Protein AF-A0A937SDX6-F1 (afdb_monomer)

Sequence (134 aa):
MNQSNRTIADLDVLIEALPQKSKRIFHRIFSVTTTKGCLKPPETMLPWIEQHFGSVDRVTGQKIIKVTNLVTFEGAIFNSLRALRPRQYEDRLRVEARLLDRAKDDPLSKPLEDTPEDPFGRIKGKYCITASNI

Nearest PDB structures (foldseek):
  5b5q-assembly1_A  TM=4.145E-01  e=2.354E+00  Chlamydia trachomatis
  5hag-assembly1_A  TM=3.492E-01  e=2.354E+00  Chlamydia trachomatis
  2v7y-assembly1_A  TM=3.321E-01  e=4.353E+00  Geobacillus kaustophilus HTA426
  2op6-assembly1_A  TM=3.539E-01  e=5.919E+00  Caenorhabditis elegans

Structure (mmCIF,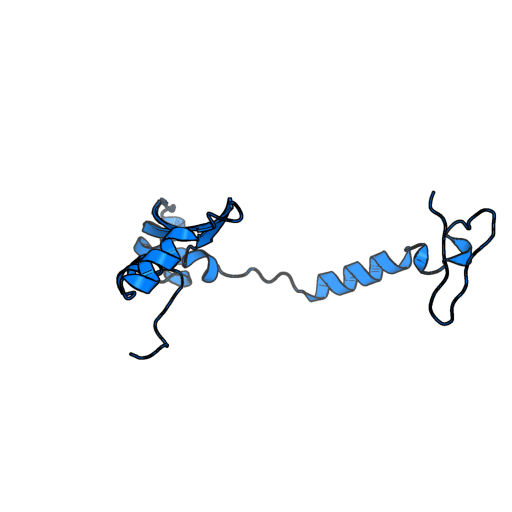 N/CA/C/O backbone):
data_AF-A0A937SDX6-F1
#
_entry.id   AF-A0A937SDX6-F1
#
loop_
_atom_site.group_PDB
_atom_site.id
_atom_site.type_symbol
_atom_site.label_atom_id
_atom_site.label_alt_id
_atom_site.label_comp_id
_atom_site.label_asym_id
_atom_site.label_entity_id
_atom_site.label_seq_id
_atom_site.pdbx_PDB_ins_code
_atom_site.Cartn_x
_atom_site.Cartn_y
_atom_site.Cartn_z
_atom_site.occupancy
_atom_site.B_iso_or_equiv
_atom_site.auth_seq_id
_atom_site.auth_comp_id
_atom_site.auth_asym_id
_atom_site.auth_atom_id
_atom_site.pdbx_PDB_model_num
ATOM 1 N N . MET A 1 1 ? -12.225 -19.568 15.425 1.00 43.69 1 MET A N 1
ATOM 2 C CA . MET A 1 1 ? -12.070 -19.025 14.055 1.00 43.69 1 MET A CA 1
ATOM 3 C C . MET A 1 1 ? -10.587 -18.996 13.719 1.00 43.69 1 MET A C 1
ATOM 5 O O . MET A 1 1 ? -9.862 -18.249 14.364 1.00 43.69 1 MET A O 1
ATOM 9 N N . ASN A 1 2 ? -10.136 -19.833 12.780 1.00 40.19 2 ASN A N 1
ATOM 10 C CA . ASN A 1 2 ? -8.733 -19.883 12.353 1.00 40.19 2 ASN A CA 1
ATOM 11 C C . ASN A 1 2 ? -8.283 -18.512 11.821 1.00 40.19 2 ASN A C 1
ATOM 13 O O . ASN A 1 2 ? -8.933 -17.937 10.950 1.00 40.19 2 ASN A O 1
ATOM 17 N N . GLN A 1 3 ? -7.181 -17.983 12.357 1.00 52.69 3 GLN A N 1
ATOM 18 C CA . GLN A 1 3 ? -6.609 -16.684 11.972 1.00 52.69 3 GLN A CA 1
ATOM 19 C C . GLN A 1 3 ? -6.034 -16.672 10.540 1.00 52.69 3 GLN A C 1
ATOM 21 O O . GLN A 1 3 ? -5.760 -15.603 10.005 1.00 52.69 3 GLN A O 1
ATOM 26 N N . SER A 1 4 ? -5.913 -17.835 9.896 1.00 58.03 4 SER A N 1
ATOM 27 C CA . SER A 1 4 ? -5.211 -18.058 8.625 1.00 58.03 4 SER A CA 1
ATOM 28 C C . SER A 1 4 ? -5.884 -17.481 7.368 1.00 58.03 4 SER A C 1
ATOM 30 O O . SER A 1 4 ? -5.286 -17.547 6.303 1.00 58.03 4 SER A O 1
ATOM 32 N N . ASN A 1 5 ? -7.094 -16.916 7.467 1.00 68.25 5 ASN A N 1
ATOM 33 C CA . ASN A 1 5 ? -7.888 -16.466 6.308 1.00 68.25 5 ASN A CA 1
ATOM 34 C C . ASN A 1 5 ? -8.243 -14.967 6.310 1.00 68.25 5 ASN A C 1
ATOM 36 O O . ASN A 1 5 ? -9.139 -14.545 5.585 1.00 68.25 5 ASN A O 1
ATOM 40 N N . ARG A 1 6 ? -7.585 -14.140 7.132 1.00 84.38 6 ARG A N 1
ATOM 41 C CA . ARG A 1 6 ? -7.850 -12.691 7.171 1.00 84.38 6 ARG A CA 1
ATOM 42 C C . ARG A 1 6 ? -6.849 -11.942 6.294 1.00 84.38 6 ARG A C 1
ATOM 44 O O . ARG A 1 6 ? -5.652 -11.994 6.553 1.00 84.38 6 ARG A O 1
ATOM 51 N N . THR A 1 7 ? -7.341 -11.213 5.295 1.00 89.88 7 THR A N 1
ATOM 52 C CA . THR A 1 7 ? -6.525 -10.357 4.420 1.00 89.88 7 THR A CA 1
ATOM 53 C C . THR A 1 7 ? -7.007 -8.910 4.455 1.00 89.88 7 THR A C 1
ATOM 55 O O . THR A 1 7 ? -8.186 -8.635 4.672 1.00 89.88 7 THR A O 1
ATOM 58 N N . ILE A 1 8 ? -6.095 -7.969 4.199 1.00 91.06 8 ILE A N 1
ATOM 59 C CA . ILE A 1 8 ? -6.402 -6.534 4.105 1.00 91.06 8 ILE A CA 1
ATOM 60 C C . ILE A 1 8 ? -7.389 -6.214 2.967 1.00 91.06 8 ILE A C 1
ATOM 62 O O . ILE A 1 8 ? -8.056 -5.186 2.995 1.00 91.06 8 ILE A O 1
ATOM 66 N N . ALA A 1 9 ? -7.519 -7.105 1.977 1.00 90.50 9 ALA A N 1
ATOM 67 C CA . ALA A 1 9 ? -8.488 -6.970 0.887 1.00 90.50 9 ALA A CA 1
ATOM 68 C C . ALA A 1 9 ? -9.954 -7.191 1.327 1.00 90.50 9 ALA A C 1
ATOM 70 O O . ALA A 1 9 ? -10.873 -6.788 0.611 1.00 90.50 9 ALA A O 1
ATOM 71 N N . ASP A 1 10 ? -10.163 -7.780 2.508 1.00 93.00 10 ASP A N 1
ATOM 72 C CA . ASP A 1 10 ? -11.483 -8.077 3.080 1.00 93.00 10 ASP A CA 1
ATOM 73 C C . ASP A 1 10 ? -11.796 -7.191 4.291 1.00 93.00 10 ASP A C 1
ATOM 75 O O . ASP A 1 10 ? -12.607 -7.538 5.150 1.00 93.00 10 ASP A O 1
ATOM 79 N N . LEU A 1 11 ? -11.126 -6.040 4.392 1.00 94.88 11 LEU A N 1
ATOM 80 C CA . LEU A 1 11 ? -11.232 -5.155 5.546 1.00 94.88 11 LEU A CA 1
ATOM 81 C C . LEU A 1 11 ? -12.669 -4.670 5.792 1.00 94.88 11 LEU A C 1
ATOM 83 O O . LEU A 1 11 ? -13.079 -4.575 6.942 1.00 94.88 11 LEU A O 1
ATOM 87 N N . ASP A 1 12 ? -13.442 -4.428 4.736 1.00 93.88 12 ASP A N 1
ATOM 88 C CA . ASP A 1 12 ? -14.872 -4.108 4.811 1.00 93.88 12 ASP A CA 1
ATOM 89 C C . ASP A 1 12 ? -15.672 -5.192 5.553 1.00 93.88 12 ASP A C 1
ATOM 91 O O . ASP A 1 12 ? -16.409 -4.889 6.488 1.00 93.88 12 ASP A O 1
ATOM 95 N N . VAL A 1 13 ? -15.456 -6.465 5.216 1.00 94.69 13 VAL A N 1
ATOM 96 C CA . VAL A 1 13 ? -16.113 -7.602 5.883 1.00 94.69 13 VAL A CA 1
ATOM 97 C C . VAL A 1 13 ? -15.628 -7.753 7.326 1.00 94.69 13 VAL A C 1
ATOM 99 O O . VAL A 1 13 ? -16.418 -8.001 8.239 1.00 94.69 13 VAL A O 1
ATOM 102 N N . LEU A 1 14 ? -14.323 -7.587 7.552 1.00 95.56 14 LEU A N 1
ATOM 103 C CA . LEU A 1 14 ? -13.722 -7.720 8.880 1.00 95.56 14 LEU A CA 1
ATOM 104 C C . LEU A 1 14 ? -14.205 -6.635 9.845 1.00 95.56 14 LEU A C 1
ATOM 106 O O . LEU A 1 14 ? -14.448 -6.941 11.012 1.00 95.56 14 LEU A O 1
ATOM 110 N N . ILE A 1 15 ? -14.366 -5.396 9.367 1.00 95.38 15 ILE A N 1
ATOM 111 C CA . ILE A 1 15 ? -14.942 -4.294 10.148 1.00 95.38 15 ILE A CA 1
ATOM 112 C C . ILE A 1 15 ? -16.396 -4.601 10.479 1.00 95.38 15 ILE A C 1
ATOM 114 O O . ILE A 1 15 ? -16.805 -4.422 11.628 1.00 95.38 15 ILE A O 1
ATOM 118 N N . GLU A 1 16 ? -17.168 -5.099 9.509 1.00 94.75 16 GLU A N 1
ATOM 119 C CA . GLU A 1 16 ? -18.579 -5.403 9.728 1.00 94.75 16 GLU A CA 1
ATOM 120 C C . GLU A 1 16 ? -18.804 -6.459 10.816 1.00 94.75 16 GLU A C 1
ATOM 122 O O . GLU A 1 16 ? -19.740 -6.333 11.609 1.00 94.75 16 GLU A O 1
ATOM 127 N N . ALA A 1 17 ? -17.893 -7.426 10.924 1.00 95.56 17 ALA A N 1
ATOM 128 C CA . ALA A 1 17 ? -17.915 -8.467 11.948 1.00 95.56 17 ALA A CA 1
ATOM 129 C C . ALA A 1 17 ? -17.451 -8.006 13.348 1.00 95.56 17 ALA A C 1
ATOM 131 O O . ALA A 1 17 ? -17.508 -8.791 14.299 1.00 95.56 17 ALA A O 1
ATOM 132 N N . LEU A 1 18 ? -16.962 -6.768 13.511 1.00 96.00 18 LEU A N 1
ATOM 133 C CA . LEU A 1 18 ? -16.512 -6.273 14.814 1.00 96.00 18 LEU A CA 1
ATOM 134 C C . LEU A 1 18 ? -17.684 -6.074 15.790 1.00 96.00 18 LEU A C 1
ATOM 136 O O . LEU A 1 18 ? -18.746 -5.586 15.393 1.00 96.00 18 LEU A O 1
ATOM 140 N N . PRO A 1 19 ? -17.471 -6.309 17.102 1.00 97.81 19 PRO A N 1
ATOM 141 C CA . PRO A 1 19 ? -18.408 -5.869 18.127 1.00 97.81 19 PRO A CA 1
ATOM 142 C C . PRO A 1 19 ? -18.682 -4.368 18.015 1.00 97.81 19 PRO A C 1
ATOM 144 O O . PRO A 1 19 ? -17.771 -3.579 17.749 1.00 97.81 19 PRO A O 1
ATOM 147 N N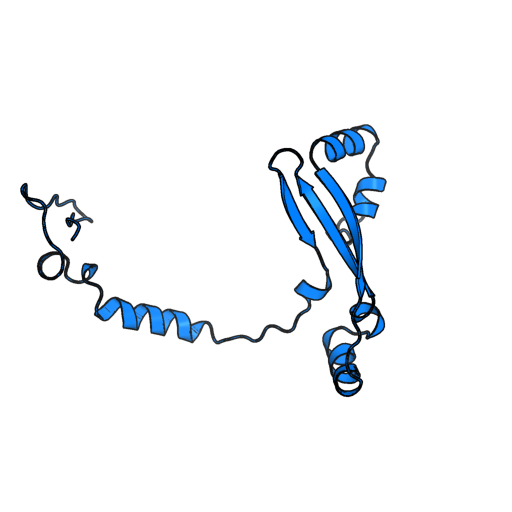 . GLN A 1 20 ? -19.916 -3.954 18.304 1.00 97.50 20 GLN A N 1
ATOM 148 C CA . GLN A 1 20 ? -20.372 -2.582 18.058 1.00 97.50 20 GLN A CA 1
ATOM 149 C C . GLN A 1 20 ? -19.490 -1.508 18.711 1.00 97.50 20 GLN A C 1
ATOM 151 O O . GLN A 1 20 ? -19.237 -0.459 18.119 1.00 97.50 20 GLN A O 1
ATOM 156 N N . LYS A 1 21 ? -18.977 -1.769 19.921 1.00 97.94 21 LYS A N 1
ATOM 157 C CA . LYS A 1 21 ? -18.047 -0.859 20.607 1.00 97.94 21 LYS A CA 1
ATOM 158 C C . LYS A 1 21 ? -16.749 -0.674 19.812 1.00 97.94 21 LYS A C 1
ATOM 160 O O . LYS A 1 21 ? -16.318 0.459 19.612 1.00 97.94 21 LYS A O 1
ATOM 165 N N . SER A 1 22 ? -16.159 -1.763 19.328 1.00 97.69 22 SER A N 1
ATOM 166 C CA . SER A 1 22 ? -14.919 -1.741 18.547 1.00 97.69 22 SER A CA 1
ATOM 167 C C . SER A 1 22 ? -15.125 -1.119 17.169 1.00 97.69 22 SER A C 1
ATOM 169 O O . SER A 1 22 ? -14.321 -0.282 16.767 1.00 97.69 22 SER A O 1
ATOM 171 N N . LYS A 1 23 ? -16.233 -1.442 16.484 1.00 97.31 23 LYS A N 1
ATOM 172 C CA . LYS A 1 23 ? -16.602 -0.830 15.196 1.00 97.31 23 LYS A CA 1
ATOM 173 C C . LYS A 1 23 ? -16.718 0.697 15.312 1.00 97.31 23 LYS A C 1
ATOM 175 O O . LYS A 1 23 ? -16.162 1.428 14.499 1.00 97.31 23 LYS A O 1
ATOM 180 N N . ARG A 1 24 ? -17.366 1.195 16.374 1.00 97.56 24 ARG A N 1
ATOM 181 C CA . ARG A 1 24 ? -17.474 2.641 16.651 1.00 97.56 24 ARG A CA 1
ATOM 182 C C . ARG A 1 24 ? -16.117 3.304 16.883 1.00 97.56 24 ARG A C 1
ATOM 184 O O . ARG A 1 24 ? -15.891 4.390 16.367 1.00 97.56 24 ARG A O 1
ATOM 191 N N . ILE A 1 25 ? -15.225 2.677 17.654 1.00 97.75 25 ILE A N 1
ATOM 192 C CA . ILE A 1 25 ? -13.869 3.209 17.878 1.00 97.75 25 ILE A CA 1
ATOM 193 C C . ILE A 1 25 ? -13.091 3.243 16.560 1.00 97.75 25 ILE A C 1
ATOM 195 O O . ILE A 1 25 ? -12.475 4.258 16.251 1.00 97.75 25 ILE A O 1
ATOM 199 N N . PHE A 1 26 ? -13.170 2.173 15.766 1.00 97.69 26 PHE A N 1
ATOM 200 C CA . PHE A 1 26 ? -12.514 2.092 14.465 1.00 97.69 26 PHE A CA 1
ATOM 201 C C . PHE A 1 26 ? -12.941 3.242 13.544 1.00 97.69 26 PHE A C 1
ATOM 203 O O . PHE A 1 26 ? -12.085 3.972 13.054 1.00 97.69 26 PHE A O 1
ATOM 210 N N . HIS A 1 27 ? -14.248 3.481 13.391 1.00 97.25 27 HIS A N 1
ATOM 211 C CA . HIS A 1 27 ? -14.760 4.543 12.515 1.00 97.25 27 HIS A CA 1
ATOM 212 C C . HIS A 1 27 ? -14.478 5.974 12.990 1.00 97.25 27 HIS A C 1
ATOM 214 O O . HIS A 1 27 ? -14.621 6.908 12.207 1.00 97.25 27 HIS A O 1
ATOM 220 N N . ARG A 1 28 ? -14.049 6.175 14.243 1.00 97.69 28 ARG A N 1
ATOM 221 C CA . ARG A 1 28 ? -13.549 7.485 14.699 1.00 97.69 28 ARG A CA 1
ATOM 222 C C . ARG A 1 28 ? -12.147 7.796 14.178 1.00 97.69 28 ARG A C 1
ATOM 224 O O . ARG A 1 28 ? -11.782 8.963 14.133 1.00 97.69 28 ARG A O 1
ATOM 231 N N . ILE A 1 29 ? -11.368 6.768 13.841 1.00 98.06 29 ILE A N 1
ATOM 232 C CA . ILE A 1 29 ? -9.965 6.896 13.424 1.00 98.06 29 ILE A CA 1
ATOM 233 C C . ILE A 1 29 ? -9.826 6.635 11.925 1.00 98.06 29 ILE A C 1
ATOM 235 O O . ILE A 1 29 ? -9.030 7.293 11.268 1.00 98.06 29 ILE A O 1
ATOM 239 N N . PHE A 1 30 ? -10.607 5.711 11.365 1.00 98.12 30 PHE A N 1
ATOM 240 C CA . PHE A 1 30 ? -10.477 5.285 9.978 1.00 98.12 30 PHE A CA 1
ATOM 241 C C . PHE A 1 30 ? -11.804 5.341 9.227 1.00 98.12 30 PHE A C 1
ATOM 243 O O . PHE A 1 30 ? -12.827 4.823 9.677 1.00 98.12 30 PHE A O 1
ATOM 250 N N . SER A 1 31 ? -11.753 5.894 8.021 1.00 97.50 31 SER A N 1
ATOM 251 C CA . SER A 1 31 ? -12.781 5.700 7.004 1.00 97.50 31 SER A CA 1
ATOM 252 C C . SER A 1 31 ? -12.312 4.629 6.027 1.00 97.50 31 SER A C 1
ATOM 254 O O . SER A 1 31 ? -11.170 4.662 5.568 1.00 97.50 31 SER A O 1
ATOM 256 N N . VAL A 1 32 ? -13.180 3.667 5.720 1.00 97.56 32 VAL A N 1
ATOM 257 C CA . VAL A 1 32 ? -12.893 2.595 4.764 1.00 97.56 32 VAL A CA 1
ATOM 258 C C . VAL A 1 32 ? -13.975 2.585 3.704 1.00 97.56 32 VAL A C 1
ATOM 260 O O . VAL A 1 32 ? -15.161 2.559 4.019 1.00 97.56 32 VAL A O 1
ATOM 263 N N . THR A 1 33 ? -13.560 2.606 2.442 1.00 96.56 33 THR A N 1
ATOM 264 C CA . THR A 1 33 ? -14.464 2.519 1.294 1.00 96.56 33 THR A CA 1
ATOM 265 C C . THR A 1 33 ? -13.980 1.452 0.324 1.00 96.56 33 THR A C 1
ATOM 267 O O . THR A 1 33 ? -12.777 1.260 0.131 1.00 96.56 33 THR A O 1
ATOM 270 N N . THR A 1 34 ? -14.930 0.767 -0.306 1.00 96.06 34 THR A N 1
ATOM 271 C CA . THR A 1 34 ? -14.655 -0.235 -1.338 1.00 96.06 34 THR A CA 1
ATOM 272 C C . THR A 1 34 ? -15.012 0.347 -2.698 1.00 96.06 34 THR A C 1
ATOM 274 O O . THR A 1 34 ? -16.071 0.946 -2.876 1.00 96.06 34 THR A O 1
ATOM 277 N N . THR A 1 35 ? -14.136 0.164 -3.681 1.00 94.44 35 THR A N 1
ATOM 278 C CA . THR A 1 35 ? -14.411 0.513 -5.078 1.00 94.44 35 THR A CA 1
ATOM 279 C C . THR A 1 35 ? -14.010 -0.629 -6.004 1.00 94.44 35 THR A C 1
ATOM 281 O O . THR A 1 35 ? -13.194 -1.478 -5.638 1.00 94.44 35 THR A O 1
ATOM 284 N N . LYS A 1 36 ? -14.590 -0.659 -7.205 1.00 92.62 36 LYS A N 1
ATOM 285 C CA . LYS A 1 36 ? -14.261 -1.637 -8.240 1.00 92.62 36 LYS A CA 1
ATOM 286 C C . LYS A 1 36 ? -13.405 -0.965 -9.310 1.00 92.62 36 LYS A C 1
ATOM 288 O O . LYS A 1 36 ? -13.869 -0.059 -9.994 1.00 92.62 36 LYS A O 1
ATOM 293 N N . GLY A 1 37 ? -12.157 -1.404 -9.441 1.00 89.00 37 GLY A N 1
ATOM 294 C CA . GLY A 1 37 ? -11.301 -1.052 -10.569 1.00 89.00 37 GLY A CA 1
ATOM 295 C C . GLY A 1 37 ? -11.622 -1.942 -11.764 1.00 89.00 37 GLY A C 1
ATOM 296 O O . GLY A 1 37 ? -11.744 -3.155 -11.601 1.00 89.00 37 GLY A O 1
ATOM 297 N N . CYS A 1 38 ? -11.739 -1.350 -12.950 1.00 88.94 38 CYS A N 1
ATOM 298 C CA . CYS A 1 38 ? -11.994 -2.084 -14.184 1.00 88.94 38 CYS A CA 1
ATOM 299 C C . CYS A 1 38 ? -10.867 -1.866 -15.194 1.00 88.94 38 CYS A C 1
ATOM 301 O O . CYS A 1 38 ? -10.305 -0.773 -15.268 1.00 88.94 38 CYS A O 1
ATOM 303 N N . LEU A 1 39 ? -10.559 -2.891 -15.987 1.00 87.75 39 LEU A N 1
ATOM 304 C CA . LEU A 1 39 ? -9.672 -2.773 -17.145 1.00 87.75 39 LEU A CA 1
ATOM 305 C C . LEU A 1 39 ? -10.128 -3.692 -18.281 1.00 87.75 39 LEU A C 1
ATOM 307 O O . LEU A 1 3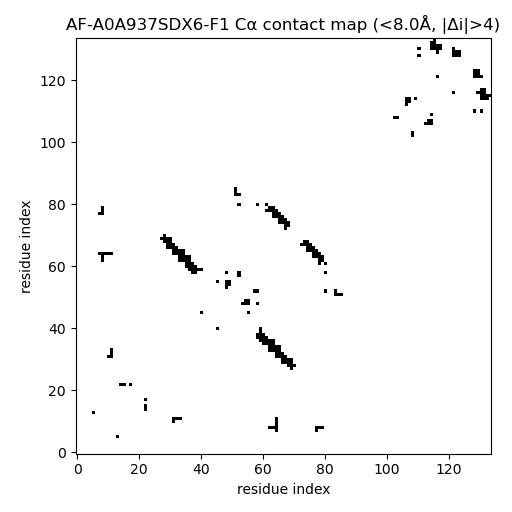9 ? -10.843 -4.665 -18.048 1.00 87.75 39 LEU A O 1
ATOM 311 N N . LYS A 1 40 ? -9.701 -3.380 -19.507 1.00 87.81 40 LYS A N 1
ATOM 312 C CA . LYS A 1 40 ? -9.971 -4.173 -20.710 1.00 87.81 40 LYS A CA 1
ATOM 313 C C . LYS A 1 40 ? -8.633 -4.571 -21.347 1.00 87.81 40 LYS A C 1
ATOM 315 O O . LYS A 1 40 ? -8.008 -3.714 -21.972 1.00 87.81 40 LYS A O 1
ATOM 320 N N . PRO A 1 41 ? -8.148 -5.808 -21.146 1.00 85.38 41 PRO A N 1
ATOM 321 C CA . PRO A 1 41 ? -6.892 -6.247 -21.735 1.00 85.38 41 PRO A CA 1
ATOM 322 C C . PRO A 1 41 ? -7.083 -6.532 -23.235 1.00 85.38 41 PRO A C 1
ATOM 324 O O . PRO A 1 41 ? -8.182 -6.919 -23.641 1.00 85.38 41 PRO A O 1
ATOM 327 N N . PRO A 1 42 ? -6.049 -6.344 -24.073 1.00 87.19 42 PRO A N 1
ATOM 328 C CA . PRO A 1 42 ? -6.087 -6.813 -25.455 1.00 87.19 42 PRO A CA 1
ATOM 329 C C . PRO A 1 42 ? -6.116 -8.349 -25.498 1.00 87.19 42 PRO A C 1
ATOM 331 O O . PRO A 1 42 ? -5.578 -9.003 -24.603 1.00 87.19 42 PRO A O 1
ATOM 334 N N . GLU A 1 43 ? -6.701 -8.927 -26.551 1.00 90.19 43 GLU A N 1
ATOM 335 C CA . GLU A 1 43 ? -6.853 -10.388 -26.705 1.00 90.19 43 GLU A CA 1
ATOM 336 C C . GLU A 1 43 ? -5.519 -11.137 -26.604 1.00 90.19 43 GLU A C 1
ATOM 338 O O . GLU A 1 43 ? -5.420 -12.180 -25.961 1.00 90.19 43 GLU A O 1
ATOM 343 N N . THR A 1 44 ? -4.456 -10.544 -27.148 1.00 92.75 44 THR A N 1
ATOM 344 C CA . THR A 1 44 ? -3.094 -11.091 -27.107 1.00 92.75 44 THR A CA 1
ATOM 345 C C . THR A 1 44 ? -2.530 -11.237 -25.691 1.00 92.75 44 THR A C 1
ATOM 347 O O . THR A 1 44 ? -1.588 -11.996 -25.485 1.00 92.75 44 THR A O 1
ATOM 350 N N . MET A 1 45 ? -3.095 -10.538 -24.701 1.00 91.12 45 MET A N 1
ATOM 351 C CA . MET A 1 45 ? -2.649 -10.563 -23.306 1.00 91.12 45 MET A CA 1
ATOM 352 C C . MET A 1 45 ? -3.431 -11.571 -22.446 1.00 91.12 45 MET A C 1
ATOM 354 O O . MET A 1 45 ? -3.002 -11.866 -21.330 1.00 91.12 45 MET A O 1
ATOM 358 N N . LEU A 1 46 ? -4.549 -12.122 -22.938 1.00 91.56 46 LEU A N 1
ATOM 359 C CA . LEU A 1 46 ? -5.394 -13.044 -22.166 1.00 91.56 46 LEU A CA 1
ATOM 360 C C . LEU A 1 46 ? -4.636 -14.296 -21.689 1.00 91.56 46 LEU A C 1
ATOM 362 O O . LEU A 1 46 ? -4.681 -14.557 -20.485 1.00 91.56 46 LEU A O 1
ATOM 366 N N . PRO A 1 47 ? -3.852 -15.000 -22.537 1.00 93.56 47 PRO A N 1
ATOM 367 C CA . PRO A 1 47 ? -3.124 -16.191 -22.091 1.00 93.56 47 PRO A CA 1
ATOM 368 C C . PRO A 1 47 ? -2.097 -15.872 -20.998 1.00 93.56 47 PRO A C 1
ATOM 370 O O . PRO A 1 47 ? -1.951 -16.609 -20.026 1.00 93.56 47 PRO A O 1
ATOM 373 N N . TRP A 1 48 ? -1.416 -14.727 -21.115 1.00 92.38 48 TRP A N 1
ATOM 374 C CA . TRP A 1 48 ? -0.456 -14.263 -20.112 1.00 92.38 48 TRP A CA 1
ATOM 375 C C . TRP A 1 48 ? -1.142 -13.929 -18.779 1.00 92.38 48 TRP A C 1
ATOM 377 O O . TRP A 1 48 ? -0.624 -14.248 -17.707 1.00 92.38 48 TRP A O 1
ATOM 387 N N . ILE A 1 49 ? -2.329 -13.312 -18.827 1.00 90.62 49 ILE A N 1
ATOM 388 C CA . ILE A 1 49 ? -3.124 -13.014 -17.631 1.00 90.62 49 ILE A CA 1
ATOM 389 C C . ILE A 1 49 ? -3.555 -14.301 -16.928 1.00 90.62 49 ILE A C 1
ATOM 391 O O . ILE A 1 49 ? -3.403 -14.401 -15.711 1.00 90.62 49 ILE A O 1
ATOM 395 N N . GLU A 1 50 ? -4.065 -15.283 -17.667 1.00 92.75 50 GLU A N 1
ATOM 396 C CA . GLU A 1 50 ? -4.455 -16.576 -17.097 1.00 92.75 50 GLU A CA 1
ATOM 397 C C . GLU A 1 50 ? -3.257 -17.293 -16.477 1.00 92.75 50 GLU A C 1
ATOM 399 O O . GLU A 1 50 ? -3.341 -17.745 -15.337 1.00 92.75 50 GLU A O 1
ATOM 404 N N . GLN A 1 51 ? -2.113 -17.301 -17.164 1.00 90.25 51 GLN A N 1
ATOM 405 C CA . GLN A 1 51 ? -0.890 -17.927 -16.667 1.00 90.25 51 GLN A CA 1
ATOM 406 C C . GLN A 1 51 ? -0.401 -17.318 -15.343 1.00 90.25 51 GLN A C 1
ATOM 408 O O . GLN A 1 51 ? 0.022 -18.050 -14.449 1.00 90.25 51 GLN A O 1
ATOM 413 N N . HIS A 1 52 ? -0.431 -15.989 -15.202 1.00 87.38 52 HIS A N 1
ATOM 414 C CA . HIS A 1 52 ? 0.162 -15.310 -14.041 1.00 87.38 52 HIS A CA 1
ATOM 415 C C . HIS A 1 52 ? -0.827 -14.965 -12.924 1.00 87.38 52 HIS A C 1
ATOM 417 O O . HIS A 1 52 ? -0.431 -14.882 -11.762 1.00 87.38 52 HIS A O 1
ATOM 423 N N . PHE A 1 53 ? -2.101 -14.751 -13.250 1.00 88.38 53 PHE A N 1
ATOM 424 C CA . PHE A 1 53 ? -3.131 -14.325 -12.296 1.00 88.38 53 PHE A CA 1
ATOM 425 C C . PHE A 1 53 ? -4.264 -15.346 -12.137 1.00 88.38 53 PHE A C 1
ATOM 427 O O . PHE A 1 53 ? -5.135 -15.160 -11.282 1.00 88.38 53 PHE A O 1
ATOM 434 N N . GLY A 1 54 ? -4.260 -16.420 -12.932 1.00 89.44 54 GLY A N 1
ATOM 435 C CA . GLY A 1 54 ? -5.202 -17.539 -12.868 1.00 89.44 54 GLY A CA 1
ATOM 436 C C . GLY A 1 54 ? -6.574 -17.273 -13.491 1.00 89.44 54 GLY A C 1
ATOM 437 O O . GLY A 1 54 ? -7.307 -18.217 -13.751 1.00 89.44 54 GLY A O 1
ATOM 438 N N . SER A 1 55 ? -6.960 -16.013 -13.708 1.00 90.69 55 SER A N 1
ATOM 439 C CA . SER A 1 55 ? -8.276 -15.660 -14.254 1.00 90.69 55 SER A CA 1
ATOM 440 C C . SER A 1 55 ? -8.273 -14.262 -14.865 1.00 90.69 55 SER A C 1
ATOM 442 O O . SER A 1 55 ? -7.869 -13.294 -14.214 1.00 90.69 55 SER A O 1
ATOM 444 N N . VAL A 1 56 ? -8.791 -14.150 -16.093 1.00 90.56 56 VAL A N 1
ATOM 445 C CA . VAL A 1 56 ? -9.033 -12.863 -16.762 1.00 90.56 56 VAL A CA 1
ATOM 446 C C . VAL A 1 56 ? -10.055 -12.033 -15.990 1.00 90.56 56 VAL A C 1
ATOM 448 O O . VAL A 1 56 ? -9.792 -10.867 -15.704 1.00 90.56 56 VAL A O 1
ATOM 451 N N . ASP A 1 57 ? -11.174 -12.633 -15.578 1.00 89.81 57 ASP A N 1
ATOM 452 C CA . ASP A 1 57 ? -12.256 -11.943 -14.859 1.00 89.81 57 ASP A CA 1
ATOM 453 C C . ASP A 1 57 ? -11.787 -11.308 -13.549 1.00 89.81 57 ASP A C 1
ATOM 455 O O . ASP A 1 57 ? -12.150 -10.179 -13.204 1.00 89.81 57 ASP A O 1
ATOM 459 N N . ARG A 1 58 ? -10.907 -12.009 -12.828 1.00 87.00 58 ARG A N 1
ATOM 460 C CA . ARG A 1 58 ? -10.297 -11.496 -11.598 1.00 87.00 58 ARG A CA 1
ATOM 461 C C . ARG A 1 58 ? -9.449 -10.244 -11.848 1.00 87.00 58 ARG A C 1
ATOM 463 O O . ARG A 1 58 ? -9.328 -9.401 -10.959 1.00 87.00 58 ARG A O 1
ATOM 470 N N . VAL A 1 59 ? -8.847 -10.123 -13.032 1.00 88.75 59 VAL A N 1
ATOM 471 C CA . VAL A 1 59 ? -8.018 -8.975 -13.426 1.00 88.75 59 VAL A CA 1
ATOM 472 C C . VAL A 1 59 ? -8.855 -7.842 -14.017 1.00 88.75 59 VAL A C 1
ATOM 474 O O . VAL A 1 59 ? -8.551 -6.674 -13.765 1.00 88.75 59 VAL A O 1
ATOM 477 N N . THR A 1 60 ? -9.924 -8.147 -14.750 1.00 88.94 60 THR A N 1
ATOM 478 C CA . THR A 1 60 ? -10.815 -7.133 -15.335 1.00 88.94 60 THR A CA 1
ATOM 479 C C . THR A 1 60 ? -11.713 -6.468 -14.298 1.00 88.94 60 THR A C 1
ATOM 481 O O . THR A 1 60 ? -12.072 -5.311 -14.492 1.00 88.94 60 THR A O 1
ATOM 484 N N . GLY A 1 61 ? -12.044 -7.149 -13.192 1.00 89.75 61 GLY A N 1
ATOM 485 C CA . GLY A 1 61 ? -12.866 -6.622 -12.100 1.00 89.75 61 GLY A CA 1
ATOM 486 C C . GLY A 1 61 ? -12.182 -6.726 -10.738 1.00 89.75 61 GLY A C 1
ATOM 487 O O . GLY A 1 61 ? -12.251 -7.749 -10.066 1.00 89.75 61 GLY A O 1
ATOM 488 N N . GLN A 1 62 ? -11.579 -5.632 -10.285 1.00 90.31 62 GLN A N 1
ATOM 489 C CA . GLN A 1 62 ? -10.697 -5.622 -9.118 1.00 90.31 62 GLN A CA 1
ATOM 490 C C . GLN A 1 62 ? -11.381 -4.958 -7.927 1.00 90.31 62 GLN A C 1
ATOM 492 O O . GLN A 1 62 ? -11.736 -3.781 -7.994 1.00 90.31 62 GLN A O 1
ATOM 497 N N . LYS A 1 63 ? -11.515 -5.672 -6.808 1.00 92.88 63 LYS A N 1
ATOM 498 C CA . LYS A 1 63 ? -11.907 -5.053 -5.536 1.00 92.88 63 LYS A CA 1
ATOM 499 C C . LYS A 1 63 ? -10.732 -4.246 -4.987 1.00 92.88 63 LYS A C 1
ATOM 501 O O . LYS A 1 63 ? -9.628 -4.769 -4.833 1.00 92.88 63 LYS A O 1
ATOM 506 N N . ILE A 1 64 ? -10.977 -2.977 -4.690 1.00 94.50 64 ILE A N 1
ATOM 507 C CA . ILE A 1 64 ? -9.993 -2.054 -4.135 1.00 94.50 64 ILE A CA 1
ATOM 508 C C . ILE A 1 64 ? -10.529 -1.528 -2.809 1.00 94.50 64 ILE A C 1
ATOM 510 O O . ILE A 1 64 ? -11.625 -0.968 -2.761 1.00 94.50 64 ILE A O 1
ATOM 514 N N . ILE A 1 65 ? -9.732 -1.675 -1.752 1.00 96.69 65 ILE A N 1
ATOM 515 C CA . ILE A 1 65 ? -10.008 -1.094 -0.439 1.00 96.69 65 ILE A CA 1
ATOM 516 C C . ILE A 1 65 ? -9.240 0.218 -0.330 1.00 96.69 65 ILE A C 1
ATOM 518 O O . ILE A 1 65 ? -8.022 0.247 -0.512 1.00 96.69 65 ILE A O 1
ATOM 522 N N . LYS A 1 66 ? -9.943 1.303 -0.022 1.00 97.12 66 LYS A N 1
ATOM 523 C CA . LYS A 1 66 ? -9.348 2.594 0.322 1.00 97.12 66 LYS A CA 1
ATOM 524 C C . LYS A 1 66 ? -9.535 2.822 1.811 1.00 97.12 66 LYS A C 1
ATOM 526 O O . LYS A 1 66 ? -10.657 2.735 2.305 1.00 97.12 66 LYS A O 1
ATOM 531 N N . VAL A 1 67 ? -8.446 3.119 2.504 1.00 97.75 67 VAL A N 1
ATOM 532 C CA . VAL A 1 67 ? -8.435 3.442 3.930 1.00 97.75 67 VAL A CA 1
ATOM 533 C C . VAL A 1 67 ? -7.916 4.859 4.085 1.00 97.75 67 VAL A C 1
ATOM 535 O O . VAL A 1 67 ? -6.856 5.182 3.558 1.00 97.75 67 VAL A O 1
ATOM 538 N N . THR A 1 68 ? -8.641 5.689 4.817 1.00 98.31 68 THR A N 1
ATOM 539 C CA . THR A 1 68 ? -8.210 7.034 5.194 1.00 98.31 68 THR A CA 1
ATOM 540 C C . THR A 1 68 ? -8.124 7.103 6.705 1.00 98.31 68 THR A C 1
ATOM 542 O O . THR A 1 68 ? -9.108 6.824 7.391 1.00 98.31 68 THR A O 1
ATOM 545 N N . ASN A 1 69 ? -6.961 7.480 7.223 1.00 98.25 69 ASN A N 1
ATOM 546 C CA . ASN A 1 69 ? -6.804 7.854 8.618 1.00 98.25 69 ASN A CA 1
ATOM 547 C C . ASN A 1 69 ? -7.362 9.271 8.804 1.00 98.25 69 ASN A C 1
ATOM 549 O O . ASN A 1 69 ? -6.865 10.222 8.214 1.00 98.25 69 ASN A O 1
ATOM 553 N N . LEU A 1 70 ? -8.409 9.412 9.609 1.00 98.06 70 LEU A N 1
ATOM 554 C CA . LEU A 1 70 ? -9.103 10.675 9.866 1.00 98.06 70 LEU A CA 1
ATOM 555 C C . LEU A 1 70 ? -8.352 11.584 10.851 1.00 98.06 70 LEU A C 1
ATOM 557 O O . LEU A 1 70 ? -8.723 12.742 11.004 1.00 98.06 70 LEU A O 1
ATOM 561 N N . VAL A 1 71 ? -7.319 11.066 11.523 1.00 97.88 71 VAL A N 1
ATOM 562 C CA . VAL A 1 71 ? -6.479 11.820 12.466 1.00 97.88 71 VAL A CA 1
ATOM 563 C C . VAL A 1 71 ? -5.261 12.407 11.758 1.00 97.88 71 VAL A C 1
ATOM 565 O O . VAL A 1 71 ? -4.936 13.570 11.974 1.00 97.88 71 VAL A O 1
ATOM 568 N N . THR A 1 72 ? -4.591 11.616 10.912 1.00 97.81 72 THR A N 1
ATOM 569 C CA . THR A 1 72 ? -3.395 12.062 10.167 1.00 97.81 72 THR A CA 1
ATOM 570 C C . THR A 1 72 ? -3.708 12.564 8.760 1.00 97.81 72 THR A C 1
ATOM 572 O O . THR A 1 72 ? -2.847 13.161 8.125 1.00 97.81 72 THR A O 1
ATOM 575 N N . PHE A 1 73 ? -4.928 12.332 8.266 1.00 97.31 73 PHE A N 1
ATOM 576 C CA . PHE A 1 73 ? -5.363 12.598 6.887 1.00 97.31 73 PHE A CA 1
ATOM 577 C C . PHE A 1 73 ? -4.591 11.823 5.810 1.00 97.31 73 PHE A C 1
ATOM 579 O O . PHE A 1 73 ? -4.698 12.116 4.620 1.00 97.31 73 PHE A O 1
ATOM 586 N N . GLU A 1 74 ? -3.858 10.784 6.203 1.00 98.19 74 GLU A N 1
ATOM 587 C CA . GLU A 1 74 ? -3.151 9.908 5.277 1.00 98.19 74 GLU A CA 1
ATOM 588 C C . GLU A 1 74 ? -4.095 8.855 4.685 1.00 98.19 74 GLU A C 1
ATOM 590 O O . GLU A 1 74 ? -5.001 8.340 5.349 1.00 98.19 74 GLU A O 1
ATOM 595 N N . GLY A 1 75 ? -3.866 8.509 3.418 1.00 96.94 75 GLY A N 1
ATOM 596 C CA . GLY A 1 75 ? -4.639 7.511 2.689 1.00 96.94 75 GLY A CA 1
ATOM 597 C C . GLY A 1 75 ? -3.785 6.337 2.223 1.00 96.94 75 GLY A C 1
ATOM 598 O O . GLY A 1 75 ? -2.660 6.519 1.764 1.00 96.94 75 GLY A O 1
ATOM 599 N N . ALA A 1 76 ? -4.351 5.134 2.275 1.00 95.69 76 ALA A N 1
ATOM 600 C CA . ALA A 1 76 ? -3.768 3.919 1.720 1.00 95.69 76 ALA A CA 1
ATOM 601 C C . ALA A 1 76 ? -4.772 3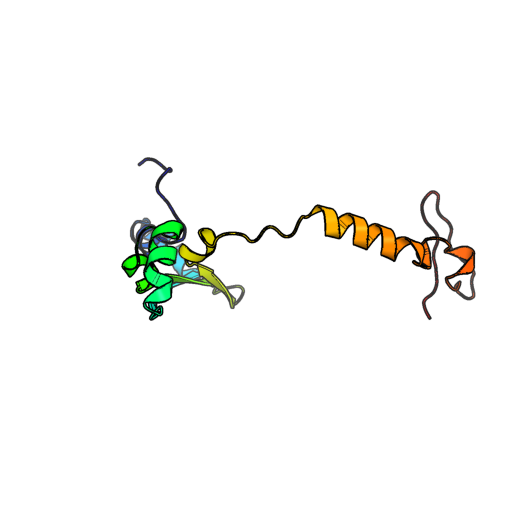.203 0.808 1.00 95.69 76 ALA A C 1
ATOM 603 O O . ALA A 1 76 ? -5.978 3.182 1.067 1.00 95.69 76 ALA A O 1
ATOM 604 N N . ILE A 1 77 ? -4.266 2.597 -0.268 1.00 94.94 77 ILE A N 1
ATOM 605 C CA . ILE A 1 77 ? -5.070 1.853 -1.240 1.00 94.94 77 ILE A CA 1
ATOM 606 C C . ILE A 1 77 ? -4.526 0.433 -1.346 1.00 94.94 77 ILE A C 1
ATOM 608 O O . ILE A 1 77 ? -3.361 0.227 -1.688 1.00 94.94 77 ILE A O 1
ATOM 612 N N . PHE A 1 78 ? -5.390 -0.548 -1.112 1.00 94.25 78 PHE A N 1
ATOM 613 C CA . PHE A 1 78 ? -5.057 -1.962 -1.187 1.00 94.25 78 PHE A CA 1
ATOM 614 C C . PHE A 1 78 ? -5.763 -2.606 -2.373 1.00 94.25 78 PHE A C 1
ATOM 616 O O . PHE A 1 78 ? -6.983 -2.535 -2.522 1.00 94.25 78 PHE A O 1
ATOM 623 N N . ASN A 1 79 ? -4.970 -3.259 -3.216 1.00 91.88 79 ASN A N 1
ATOM 624 C CA . ASN A 1 79 ? -5.433 -4.041 -4.349 1.00 91.88 79 ASN A CA 1
ATOM 625 C C . ASN A 1 79 ? -4.622 -5.338 -4.386 1.00 91.88 79 ASN A C 1
ATOM 627 O O . ASN A 1 79 ? -3.396 -5.310 -4.533 1.00 91.88 79 ASN A O 1
ATOM 631 N N . SER A 1 80 ? -5.314 -6.467 -4.236 1.00 86.50 80 SER A N 1
ATOM 632 C CA . SER A 1 80 ? -4.695 -7.786 -4.085 1.00 86.50 80 SER A CA 1
ATOM 633 C C . SER A 1 80 ? -3.857 -8.202 -5.296 1.00 86.50 80 SER A C 1
ATOM 635 O O . SER A 1 80 ? -2.862 -8.905 -5.132 1.00 86.50 80 SER A O 1
ATOM 637 N N . LEU A 1 81 ? -4.179 -7.719 -6.501 1.00 87.25 81 LEU A N 1
ATOM 638 C CA . LEU A 1 81 ? -3.414 -8.042 -7.707 1.00 87.25 81 LEU A CA 1
ATOM 639 C C . LEU A 1 81 ? -2.022 -7.413 -7.719 1.00 87.2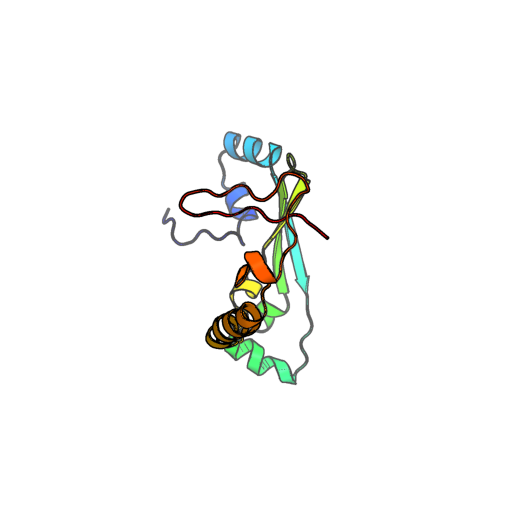5 81 LEU A C 1
ATOM 641 O O . LEU A 1 81 ? -1.122 -7.962 -8.353 1.00 87.25 81 LEU A O 1
ATOM 645 N N . ARG A 1 82 ? -1.797 -6.297 -7.007 1.00 84.56 82 ARG A N 1
ATOM 646 C CA . ARG A 1 82 ? -0.461 -5.674 -6.973 1.00 84.56 82 ARG A CA 1
ATOM 647 C C . ARG A 1 82 ? 0.579 -6.571 -6.312 1.00 84.56 82 ARG A C 1
ATOM 649 O O . ARG A 1 82 ? 1.732 -6.542 -6.728 1.00 84.56 82 ARG A O 1
ATOM 656 N N . ALA A 1 83 ? 0.173 -7.378 -5.334 1.00 81.19 83 ALA A N 1
ATOM 657 C CA . ALA A 1 83 ? 1.055 -8.342 -4.682 1.00 81.19 83 ALA A CA 1
ATOM 658 C C . ALA A 1 83 ? 1.437 -9.516 -5.602 1.00 81.19 83 ALA A C 1
ATOM 660 O O . ALA A 1 83 ? 2.480 -10.128 -5.399 1.00 81.19 83 ALA A O 1
ATOM 661 N N . LEU A 1 84 ? 0.612 -9.805 -6.613 1.00 81.44 84 LEU A N 1
ATOM 662 C CA . LEU A 1 84 ? 0.785 -10.925 -7.543 1.00 81.44 84 LEU A CA 1
ATOM 663 C C . LEU A 1 84 ? 1.521 -10.541 -8.830 1.00 81.44 84 LEU A C 1
ATOM 665 O O . LEU A 1 84 ? 1.771 -11.403 -9.667 1.00 81.44 84 LEU A O 1
ATOM 669 N N . ARG A 1 85 ? 1.861 -9.259 -9.019 1.00 82.06 85 ARG A N 1
ATOM 670 C CA . ARG A 1 85 ? 2.583 -8.826 -10.217 1.00 82.06 85 ARG A CA 1
ATOM 671 C C . ARG A 1 85 ? 3.920 -9.583 -10.303 1.00 82.06 85 ARG A C 1
ATOM 673 O O . ARG A 1 85 ? 4.699 -9.505 -9.348 1.00 82.06 85 ARG A O 1
ATOM 680 N N . PRO A 1 86 ? 4.226 -10.235 -11.442 1.00 78.25 86 PRO A N 1
ATOM 681 C CA . PRO A 1 86 ? 5.535 -10.834 -11.666 1.00 78.25 86 PRO A CA 1
ATOM 682 C C . PRO A 1 86 ? 6.631 -9.790 -11.445 1.00 78.25 86 PRO A C 1
ATOM 684 O O . PRO A 1 86 ? 6.619 -8.722 -12.063 1.00 78.25 86 PRO A O 1
ATOM 687 N N . ARG A 1 87 ? 7.551 -10.063 -10.516 1.00 74.38 87 ARG A N 1
ATOM 688 C CA . ARG A 1 87 ? 8.689 -9.176 -10.268 1.00 74.38 87 ARG A CA 1
ATOM 689 C C . ARG A 1 87 ? 9.706 -9.395 -11.377 1.00 74.38 87 ARG A C 1
ATOM 691 O O . ARG A 1 87 ? 10.227 -10.495 -11.524 1.00 74.38 87 ARG A O 1
ATOM 698 N N . GLN A 1 88 ? 10.006 -8.343 -12.127 1.00 63.25 88 GLN A N 1
ATOM 699 C CA . GLN A 1 88 ? 11.236 -8.299 -12.903 1.00 63.25 88 GLN A CA 1
ATOM 700 C C . GLN A 1 88 ? 12.359 -8.078 -11.891 1.00 63.25 88 GLN A C 1
ATOM 702 O O . GLN A 1 88 ? 12.481 -6.997 -11.317 1.00 63.25 88 GLN A O 1
ATOM 707 N N . TYR A 1 89 ? 13.093 -9.138 -11.568 1.00 59.84 89 TYR A N 1
ATOM 708 C CA . TYR A 1 89 ? 14.318 -9.001 -10.797 1.00 59.84 89 TYR A CA 1
ATOM 709 C C . TYR A 1 89 ? 15.330 -8.285 -11.692 1.00 59.84 89 TYR A C 1
ATOM 711 O O . TYR A 1 89 ? 15.874 -8.882 -12.615 1.00 59.84 89 TYR A O 1
ATOM 719 N N . GLU A 1 90 ? 15.577 -7.003 -11.440 1.00 57.78 90 GLU A N 1
ATOM 720 C CA . GLU A 1 90 ? 16.902 -6.470 -11.727 1.00 57.78 90 GLU A CA 1
ATOM 721 C C . GLU A 1 90 ? 17.841 -7.053 -10.672 1.00 57.78 90 GLU A C 1
ATOM 723 O O . GLU A 1 90 ? 17.549 -6.997 -9.472 1.00 57.78 90 GLU A O 1
ATOM 728 N N . ASP A 1 91 ? 18.933 -7.670 -11.121 1.00 60.34 91 ASP A N 1
ATOM 729 C CA . ASP A 1 91 ? 19.954 -8.235 -10.247 1.00 60.34 91 ASP A CA 1
ATOM 730 C C . ASP A 1 91 ? 20.388 -7.192 -9.212 1.00 60.34 91 ASP A C 1
ATOM 732 O O . ASP A 1 91 ? 21.080 -6.221 -9.533 1.00 60.34 91 ASP A O 1
ATOM 736 N N . ARG A 1 92 ? 20.015 -7.416 -7.944 1.00 54.78 92 ARG A N 1
ATOM 737 C CA . ARG A 1 92 ? 20.466 -6.626 -6.782 1.00 54.78 92 ARG A CA 1
ATOM 738 C C . ARG A 1 92 ? 21.986 -6.414 -6.784 1.00 54.78 92 ARG A C 1
ATOM 740 O O . ARG A 1 92 ? 22.454 -5.370 -6.340 1.00 54.78 92 ARG A O 1
ATOM 747 N N . LEU A 1 93 ? 22.726 -7.365 -7.358 1.00 56.56 93 LEU A N 1
ATOM 748 C CA . LEU A 1 93 ? 24.178 -7.344 -7.545 1.00 56.56 93 LEU A CA 1
ATOM 749 C C . LEU A 1 93 ? 24.694 -6.116 -8.321 1.00 56.56 93 LEU A C 1
ATOM 751 O O . LEU A 1 93 ? 25.832 -5.704 -8.116 1.00 56.56 93 LEU A O 1
ATOM 755 N N . ARG A 1 94 ? 23.881 -5.470 -9.173 1.00 58.25 94 ARG A N 1
ATOM 756 C CA . ARG A 1 94 ? 24.306 -4.257 -9.901 1.00 58.25 94 ARG A CA 1
ATOM 757 C C . ARG A 1 94 ? 24.281 -2.984 -9.053 1.00 58.25 94 ARG A C 1
ATOM 759 O O . ARG A 1 94 ? 24.947 -2.020 -9.421 1.00 58.25 94 ARG A O 1
ATOM 766 N N . VAL A 1 95 ? 23.527 -2.947 -7.953 1.00 61.75 95 VAL A N 1
ATOM 767 C CA . VAL A 1 95 ? 23.400 -1.737 -7.120 1.00 61.75 95 VAL A CA 1
ATOM 768 C C . VAL A 1 95 ? 24.629 -1.562 -6.230 1.00 61.75 95 VAL A C 1
ATOM 770 O O . VAL A 1 95 ? 25.204 -0.480 -6.215 1.00 61.75 95 VAL A O 1
ATOM 773 N N . GLU A 1 96 ? 25.085 -2.625 -5.564 1.00 62.97 96 GLU A N 1
ATOM 774 C CA . GLU A 1 96 ? 26.293 -2.589 -4.722 1.00 62.97 96 GLU A CA 1
ATOM 775 C C . GLU A 1 96 ? 27.546 -2.257 -5.537 1.00 62.97 96 GLU A C 1
ATOM 777 O O . GLU A 1 96 ? 28.308 -1.369 -5.160 1.00 62.97 96 GLU A O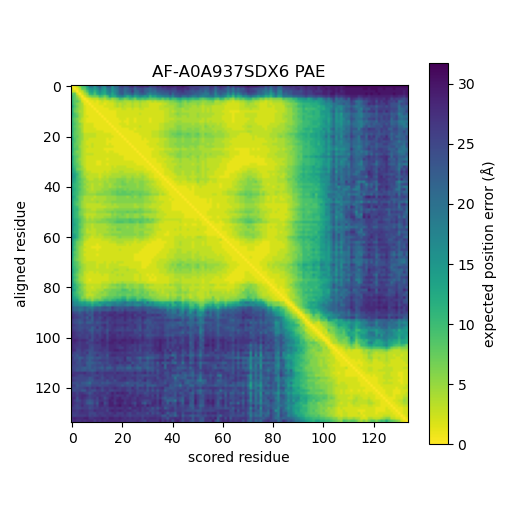 1
ATOM 782 N N . ALA A 1 97 ? 27.711 -2.883 -6.707 1.00 64.62 97 ALA A N 1
ATOM 783 C CA . ALA A 1 97 ? 28.821 -2.581 -7.607 1.00 64.62 97 ALA A CA 1
ATOM 784 C C . ALA A 1 97 ? 28.814 -1.111 -8.070 1.00 64.62 97 ALA A C 1
ATOM 786 O O . ALA A 1 97 ? 29.862 -0.476 -8.098 1.00 64.62 97 ALA A O 1
ATOM 787 N N . ARG A 1 98 ? 27.638 -0.535 -8.371 1.00 62.31 98 ARG A N 1
ATOM 788 C CA . ARG A 1 98 ? 27.501 0.883 -8.761 1.00 62.31 98 ARG A CA 1
ATOM 789 C C . ARG A 1 98 ? 27.729 1.862 -7.607 1.00 62.31 98 ARG A C 1
ATOM 791 O O . ARG A 1 98 ? 28.200 2.969 -7.852 1.00 62.31 98 ARG A O 1
ATOM 798 N N . LEU A 1 99 ? 27.377 1.488 -6.376 1.00 63.69 99 LEU A N 1
ATOM 799 C CA . LEU A 1 99 ? 27.629 2.303 -5.183 1.00 63.69 99 LEU A CA 1
ATOM 800 C C . LEU A 1 99 ? 29.125 2.351 -4.854 1.00 63.69 99 LEU A C 1
ATOM 802 O O . LEU A 1 99 ? 29.655 3.429 -4.607 1.00 63.69 99 LEU A O 1
ATOM 806 N N . LEU A 1 100 ? 29.808 1.204 -4.926 1.00 65.69 100 LEU A N 1
ATOM 807 C CA . LEU A 1 100 ? 31.256 1.112 -4.714 1.00 65.69 100 LEU A CA 1
ATOM 808 C C . LEU A 1 100 ? 32.053 1.867 -5.784 1.00 65.69 100 LEU A C 1
ATOM 810 O O . LEU A 1 100 ? 33.072 2.469 -5.466 1.00 65.69 100 LEU A O 1
ATOM 814 N N . ASP A 1 101 ? 31.590 1.864 -7.037 1.00 66.56 101 ASP A N 1
ATOM 815 C CA . ASP A 1 101 ? 32.267 2.587 -8.119 1.00 66.56 101 ASP A CA 1
ATOM 816 C C . ASP A 1 101 ? 32.140 4.112 -7.965 1.00 66.56 101 ASP A C 1
ATOM 818 O O . ASP A 1 101 ? 33.105 4.827 -8.201 1.00 66.56 101 ASP A O 1
ATOM 822 N N . ARG A 1 102 ? 30.990 4.615 -7.486 1.00 61.88 102 ARG A N 1
ATOM 823 C CA . ARG A 1 102 ? 30.788 6.050 -7.195 1.00 61.88 102 ARG A CA 1
ATOM 824 C C . ARG A 1 102 ? 31.528 6.535 -5.951 1.00 61.88 102 ARG A C 1
ATOM 826 O O . ARG A 1 102 ? 31.890 7.702 -5.893 1.00 61.88 102 ARG A O 1
ATOM 833 N N . ALA A 1 103 ? 31.749 5.659 -4.972 1.00 64.25 103 ALA A N 1
ATOM 834 C CA . ALA A 1 103 ? 32.480 6.002 -3.754 1.00 64.25 103 ALA A CA 1
ATOM 835 C C . ALA A 1 103 ? 33.980 6.263 -4.000 1.00 64.25 103 ALA A C 1
ATOM 837 O O . ALA A 1 103 ? 34.633 6.880 -3.162 1.00 64.25 103 ALA A O 1
ATOM 838 N N . LYS A 1 104 ? 34.535 5.814 -5.139 1.00 68.62 104 LYS A N 1
ATOM 839 C CA . LYS A 1 104 ? 35.953 6.023 -5.486 1.00 68.62 104 LYS A CA 1
ATOM 840 C C . LYS A 1 104 ? 36.319 7.498 -5.654 1.00 68.62 104 LYS A C 1
ATOM 842 O O . LYS A 1 104 ? 37.437 7.865 -5.312 1.00 68.62 104 LYS A O 1
ATOM 847 N N . ASP A 1 105 ? 35.371 8.307 -6.121 1.00 75.12 105 ASP A N 1
ATOM 848 C CA . ASP A 1 105 ? 35.548 9.743 -6.362 1.00 75.12 105 ASP A CA 1
ATOM 849 C C . ASP A 1 105 ? 34.841 10.605 -5.297 1.00 75.12 105 ASP A C 1
ATOM 851 O O . ASP A 1 105 ? 34.637 11.800 -5.498 1.00 75.12 105 ASP A O 1
ATOM 855 N N . ASP A 1 106 ? 34.420 10.012 -4.171 1.00 82.12 106 ASP A N 1
ATOM 856 C CA . ASP A 1 106 ? 33.783 10.750 -3.077 1.00 82.12 106 ASP A CA 1
ATOM 857 C C . ASP A 1 106 ? 34.839 11.577 -2.312 1.00 82.12 106 ASP A C 1
ATOM 859 O O . ASP A 1 106 ? 35.770 10.985 -1.752 1.00 82.12 106 ASP A O 1
ATOM 863 N N . PRO A 1 107 ? 34.701 12.914 -2.219 1.00 82.25 107 PRO A N 1
ATOM 864 C CA . PRO A 1 107 ? 35.615 13.773 -1.459 1.00 82.25 107 PRO A CA 1
ATOM 865 C C . PRO A 1 107 ? 35.783 13.376 0.016 1.00 82.25 107 PRO A C 1
ATOM 867 O O . PRO A 1 107 ? 36.813 13.653 0.636 1.00 82.25 107 PRO A O 1
ATOM 870 N N . LEU A 1 108 ? 34.798 12.678 0.595 1.00 86.31 108 LEU A N 1
ATOM 871 C CA . LEU A 1 108 ? 34.868 12.155 1.961 1.00 86.31 108 LEU A CA 1
ATOM 872 C C . LEU A 1 108 ? 35.839 10.973 2.108 1.00 86.31 108 LEU A C 1
ATOM 874 O O . LEU A 1 108 ? 36.189 10.622 3.236 1.00 86.31 108 LEU A O 1
ATOM 878 N N . SER A 1 109 ? 36.310 10.385 1.003 1.00 85.00 109 SER A N 1
ATOM 879 C CA . SER A 1 109 ? 37.373 9.369 0.999 1.00 85.00 109 SER A CA 1
ATOM 880 C C . SER A 1 109 ? 38.753 9.968 1.287 1.00 85.00 109 SER A C 1
ATOM 882 O O . SER A 1 109 ? 39.614 9.287 1.849 1.00 85.00 109 SER A O 1
ATOM 884 N N . LYS A 1 110 ? 38.964 11.248 0.953 1.00 87.50 110 LYS A N 1
ATOM 885 C CA . LYS A 1 110 ? 40.179 12.012 1.272 1.00 87.50 110 LYS A CA 1
ATOM 886 C C . LYS A 1 110 ? 39.808 13.356 1.901 1.00 87.50 110 LYS A C 1
ATOM 888 O O . LYS A 1 110 ? 40.116 14.419 1.363 1.00 87.50 110 LYS A O 1
ATOM 893 N N . PRO A 1 111 ? 39.189 13.343 3.091 1.00 87.25 111 PRO A N 1
ATOM 894 C CA . PRO A 1 111 ? 38.552 14.529 3.651 1.00 87.25 111 PRO A CA 1
ATOM 895 C C . PRO A 1 111 ? 39.547 15.657 3.966 1.00 87.25 111 PRO A C 1
ATOM 897 O O . PRO A 1 111 ? 39.138 16.801 4.106 1.00 87.25 111 PRO A O 1
ATOM 900 N N . LEU A 1 112 ? 40.846 15.368 4.072 1.00 91.31 112 LEU A N 1
ATOM 901 C CA . LEU A 1 112 ? 41.883 16.384 4.274 1.00 91.31 112 LEU A CA 1
ATOM 902 C C . LEU A 1 112 ? 42.337 17.073 2.979 1.00 91.31 112 LEU A C 1
ATOM 904 O O . LEU A 1 112 ? 42.853 18.183 3.059 1.00 91.31 112 LEU A O 1
ATOM 908 N N . GLU A 1 113 ? 42.170 16.419 1.831 1.00 91.44 113 GLU A N 1
ATOM 909 C CA . GLU A 1 113 ? 42.623 16.899 0.518 1.00 91.44 113 GLU A CA 1
ATOM 910 C C . GLU A 1 113 ? 41.456 17.497 -0.279 1.00 91.44 113 GLU A C 1
ATOM 912 O O . GLU A 1 113 ? 41.604 18.562 -0.872 1.00 91.44 113 GLU A O 1
ATOM 917 N N . ASP A 1 114 ? 40.282 16.857 -0.221 1.00 90.62 114 ASP A N 1
ATOM 918 C CA . ASP A 1 114 ? 39.176 17.113 -1.153 1.00 90.62 114 ASP A CA 1
ATOM 919 C C . ASP A 1 114 ? 37.959 17.805 -0.508 1.00 90.62 114 ASP A C 1
ATOM 921 O O . ASP A 1 114 ? 36.944 18.034 -1.163 1.00 90.62 114 ASP A O 1
ATOM 925 N N . THR A 1 115 ? 38.035 18.181 0.772 1.00 90.75 115 THR A N 1
ATOM 926 C CA . THR A 1 115 ? 36.994 18.995 1.430 1.00 90.75 115 THR A CA 1
ATOM 927 C C . THR A 1 115 ? 37.616 20.228 2.073 1.00 90.75 115 THR A C 1
ATOM 929 O O . THR A 1 115 ? 38.777 20.159 2.474 1.00 90.75 115 THR A O 1
ATOM 932 N N . PRO A 1 116 ? 36.902 21.353 2.225 1.00 91.00 116 PRO A N 1
ATOM 933 C CA . PRO A 1 116 ? 37.435 22.517 2.926 1.00 91.00 116 PRO A CA 1
ATOM 934 C C . PRO A 1 116 ? 37.368 22.338 4.450 1.00 91.00 116 PRO A C 1
ATOM 936 O O . PRO A 1 116 ? 36.601 21.528 4.978 1.00 91.00 116 PRO A O 1
ATOM 939 N N . GLU A 1 117 ? 38.167 23.117 5.175 1.00 94.75 117 GLU A N 1
ATOM 940 C CA . GLU A 1 117 ? 38.041 23.269 6.626 1.00 94.75 117 GLU A CA 1
ATOM 941 C C . GLU A 1 117 ? 37.389 24.599 6.999 1.00 94.75 117 GLU A C 1
ATOM 943 O O . GLU A 1 117 ? 37.356 25.536 6.203 1.00 94.75 117 GLU A O 1
ATOM 948 N N . ASP A 1 118 ? 36.857 24.675 8.217 1.00 92.31 118 ASP A N 1
ATOM 949 C CA . ASP A 1 118 ? 36.343 25.924 8.769 1.00 92.31 118 ASP A CA 1
ATOM 950 C C . ASP A 1 118 ? 37.500 26.883 9.120 1.00 92.31 118 ASP A C 1
ATOM 952 O O . ASP A 1 118 ? 38.621 26.427 9.353 1.00 92.31 118 ASP A O 1
ATOM 956 N N . PRO A 1 119 ? 37.269 28.206 9.259 1.00 94.75 119 PRO A N 1
ATOM 957 C CA . PRO A 1 119 ? 38.322 29.162 9.634 1.00 94.75 119 PRO A CA 1
ATOM 958 C C . PRO A 1 119 ? 39.005 28.883 10.983 1.00 94.75 119 PRO A C 1
ATOM 960 O O . PRO A 1 119 ? 40.114 29.351 11.226 1.00 94.75 119 PRO A O 1
ATOM 963 N N . PHE A 1 120 ? 38.343 28.140 11.874 1.00 92.19 120 PHE A N 1
ATOM 964 C CA . PHE A 1 120 ? 38.907 27.683 13.148 1.00 92.19 120 PHE A CA 1
ATOM 965 C C . PHE A 1 120 ? 39.604 26.311 13.043 1.00 92.19 120 PHE A C 1
ATOM 967 O O . PHE A 1 120 ? 40.012 25.746 14.059 1.00 92.19 120 PHE A O 1
ATOM 974 N N . GLY A 1 121 ? 39.748 25.778 11.829 1.00 91.06 121 GLY A N 1
ATOM 975 C CA . GLY A 1 121 ? 40.290 24.457 11.537 1.00 91.06 121 GLY A CA 1
ATOM 976 C C . GLY A 1 121 ? 39.274 23.328 11.728 1.00 91.06 121 GLY A C 1
ATOM 977 O O . GLY A 1 121 ? 38.086 23.540 11.966 1.00 91.06 121 GLY A O 1
ATOM 978 N N . ARG A 1 122 ? 39.749 22.083 11.626 1.00 95.50 122 ARG A N 1
ATOM 979 C CA . ARG A 1 122 ? 38.909 20.880 11.770 1.00 95.50 122 ARG A CA 1
ATOM 980 C C . ARG A 1 122 ? 38.852 20.363 13.199 1.00 95.50 122 ARG A C 1
ATOM 982 O O . ARG A 1 122 ? 39.880 20.205 13.859 1.00 95.50 122 ARG A O 1
ATOM 989 N N . ILE A 1 123 ? 37.665 19.937 13.619 1.00 94.81 123 ILE A N 1
ATOM 990 C CA . ILE A 1 123 ? 37.476 19.157 14.841 1.00 94.81 123 ILE A CA 1
ATOM 991 C C . ILE A 1 123 ? 37.756 17.686 14.515 1.00 94.81 123 ILE A C 1
ATOM 993 O O . ILE A 1 123 ? 37.169 17.116 13.593 1.00 94.81 123 ILE A O 1
ATOM 997 N N . LYS A 1 124 ? 38.661 17.064 15.278 1.00 95.44 124 LYS A N 1
ATOM 998 C CA . LYS A 1 124 ? 39.063 15.658 15.119 1.00 95.44 124 LYS A CA 1
ATOM 999 C C . LYS A 1 124 ? 38.646 14.855 16.348 1.00 95.44 124 LYS A C 1
ATOM 1001 O O . LYS A 1 124 ? 39.045 15.176 17.465 1.00 95.44 124 LYS A O 1
ATOM 1006 N N . GLY A 1 125 ? 37.864 13.804 16.135 1.00 92.81 125 GLY A N 1
ATOM 1007 C CA . GLY A 1 125 ? 37.540 12.791 17.136 1.00 92.81 125 GLY A CA 1
ATOM 1008 C C . GLY A 1 125 ? 38.208 11.455 16.811 1.00 92.81 125 GLY A C 1
ATOM 1009 O O . GLY A 1 125 ? 38.811 11.282 15.757 1.00 92.81 125 GLY A O 1
ATOM 1010 N N . LYS A 1 126 ? 38.061 10.465 17.699 1.00 93.00 126 LYS A N 1
ATOM 1011 C CA . LYS A 1 126 ? 38.642 9.120 17.511 1.00 93.00 126 LYS A CA 1
ATOM 1012 C C . LYS A 1 126 ? 38.195 8.436 16.204 1.00 93.00 126 LYS A C 1
ATOM 1014 O O . LYS A 1 126 ? 38.945 7.636 15.660 1.00 93.00 126 LYS A O 1
ATOM 1019 N N . TYR A 1 127 ? 36.990 8.749 15.721 1.00 91.50 127 TYR A N 1
ATOM 1020 C CA . TYR A 1 127 ? 36.380 8.141 14.530 1.00 91.50 127 TYR A CA 1
ATOM 1021 C C . TYR A 1 127 ? 35.705 9.161 13.601 1.00 91.50 127 TYR A C 1
ATOM 1023 O O . TYR A 1 127 ? 34.855 8.791 12.797 1.00 91.50 127 TYR A O 1
ATOM 1031 N N . CYS A 1 128 ? 36.016 10.451 13.733 1.00 92.00 128 CYS A N 1
ATOM 1032 C CA . CYS A 1 128 ? 35.393 11.486 12.915 1.00 92.00 128 CYS A CA 1
ATOM 1033 C C . CYS A 1 128 ? 36.332 12.665 12.680 1.00 92.00 128 CYS A C 1
ATOM 1035 O O . CYS A 1 128 ? 37.221 12.956 13.483 1.00 92.00 128 CYS A O 1
ATOM 1037 N N . ILE A 1 129 ? 36.091 13.359 11.575 1.00 94.12 129 ILE 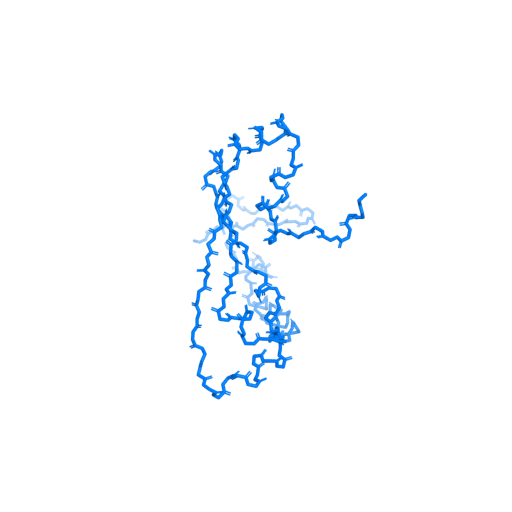A N 1
ATOM 1038 C CA . ILE A 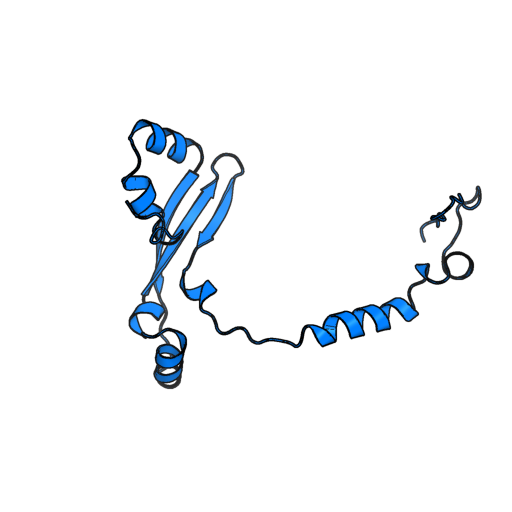1 129 ? 36.709 14.635 11.248 1.00 94.12 129 ILE A CA 1
ATOM 1039 C C . ILE A 1 129 ? 35.636 15.544 10.660 1.00 94.12 129 ILE A C 1
ATOM 1041 O O . ILE A 1 129 ? 34.770 15.069 9.926 1.00 94.12 129 ILE A O 1
ATOM 1045 N N . THR A 1 130 ? 35.660 16.828 11.005 1.00 92.88 130 THR A N 1
ATOM 1046 C CA . THR A 1 130 ? 34.745 17.799 10.402 1.00 92.88 130 THR A CA 1
ATOM 1047 C C . THR A 1 130 ? 35.297 18.330 9.082 1.00 92.88 130 THR A C 1
ATOM 1049 O O . THR A 1 130 ? 36.510 18.393 8.857 1.00 92.88 130 THR A O 1
ATOM 1052 N N . ALA A 1 131 ? 34.381 18.714 8.204 1.00 92.25 131 ALA A N 1
ATOM 1053 C CA . ALA A 1 131 ? 34.639 19.450 6.980 1.00 92.25 131 ALA A CA 1
ATOM 1054 C C . ALA A 1 131 ? 33.646 20.608 6.916 1.00 92.25 131 ALA A C 1
ATOM 1056 O O . ALA A 1 131 ? 32.513 20.464 7.386 1.00 92.25 131 ALA A O 1
ATOM 1057 N N . SER A 1 132 ? 34.079 21.731 6.355 1.00 88.19 132 SER A N 1
ATOM 1058 C CA . SER A 1 132 ? 33.179 22.841 6.070 1.00 88.19 132 SER A CA 1
ATOM 1059 C C . SER A 1 132 ? 32.430 22.578 4.766 1.00 88.19 132 SER A C 1
ATOM 1061 O O . SER A 1 132 ? 32.773 21.669 4.004 1.00 88.19 132 SER A O 1
ATOM 1063 N N . ASN A 1 133 ? 31.396 23.368 4.509 1.00 74.38 133 ASN A N 1
ATOM 1064 C CA . ASN A 1 133 ? 30.694 23.320 3.234 1.00 74.38 133 ASN A CA 1
ATOM 1065 C C . ASN A 1 133 ? 31.322 24.305 2.234 1.00 74.38 133 ASN A C 1
ATOM 1067 O O . ASN A 1 133 ? 31.936 25.290 2.645 1.00 74.38 133 ASN A O 1
ATOM 1071 N N . ILE A 1 134 ? 31.136 24.047 0.937 1.00 62.53 134 ILE A N 1
ATOM 1072 C CA . ILE A 1 134 ? 31.353 25.030 -0.140 1.00 62.53 134 ILE A CA 1
ATOM 1073 C C . ILE A 1 134 ? 29.995 25.600 -0.551 1.00 62.53 134 ILE A C 1
ATOM 1075 O O . ILE A 1 134 ? 29.029 24.806 -0.644 1.00 62.53 134 ILE A O 1
#

pLDDT: mean 86.3, std 13.26, range [40.19, 98.31]

Radius of gyration: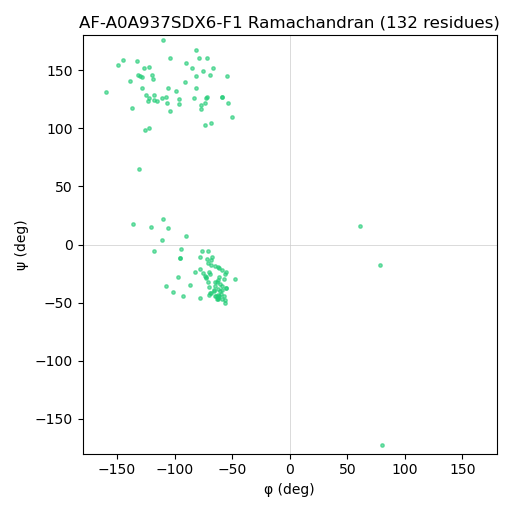 26.47 Å; Cα contacts (8 Å, |Δi|>4): 134; chains: 1; bounding box: 63×49×48 Å

Secondary structure (DSSP, 8-state):
--GGG--GGGHHHHHHTS-HHHHHHHHHHEEEEEEEEE----GGGHHHHHHHHS-HHHHHEEEEEEEEETTT--EEEEEHHHHTSPP----THHHHHHHHHHHTT-GGGSTTTSSPPPTT---EETTEE-----

Solvent-accessible surface area (backbone atoms only — not comparable to full-atom values): 8347 Å² total; per-residue (Å²): 130,82,79,88,77,78,54,80,76,46,46,72,61,57,50,68,70,39,58,70,72,57,38,54,56,46,58,70,42,37,50,76,50,79,46,77,48,73,57,84,80,58,79,89,48,47,67,59,37,32,74,67,67,72,33,56,66,62,62,31,54,28,68,31,34,38,40,33,34,67,80,79,71,47,74,50,77,44,48,70,65,71,79,58,55,83,76,80,78,71,66,69,71,58,55,60,56,52,51,58,61,55,51,73,77,36,43,78,77,42,49,85,79,61,40,51,60,41,99,90,50,63,60,74,55,101,87,48,70,56,62,40,85,133

Mean predicted aligned error: 12.79 Å

Foldseek 3Di:
DDPVPDDPLCVVVVLVPDDPVVNVVCVVFKDKDKDWDADDDPPVCQVVCCVQVVDPVCVRTWIKMWMAGPVVRDIDIDTPVVVSPDDPDPPPVVVVVVVVVVVVPDCVVVVVPRFAADPVGWDDDPPDIDGDDD